Protein AF-A0A9X2EWH7-F1 (afdb_monomer_lite)

Foldseek 3Di:
DDDDDDPPPPDDPVNVVVVCPVVVVLCVCLPPVNVVVVLVVVVVVPDDDWPVNQDNVNCVVVCVVCVVVQSVCVVVVNDDDDDGD

Organism: NCBI:txid2926617

Radius of gyration: 20.8 Å; chains: 1; bounding box: 48×47×51 Å

Structure (mmCIF, N/CA/C/O backbone):
data_AF-A0A9X2EWH7-F1
#
_entry.id   AF-A0A9X2EWH7-F1
#
loop_
_atom_site.group_PDB
_atom_site.id
_atom_site.type_symbol
_atom_site.label_atom_id
_atom_site.label_alt_id
_atom_site.label_comp_id
_atom_site.label_asym_id
_atom_site.label_entity_id
_atom_site.label_seq_id
_atom_site.pdbx_PDB_ins_code
_atom_site.Cartn_x
_atom_site.Cartn_y
_atom_site.Cartn_z
_atom_site.occupancy
_atom_site.B_iso_or_equiv
_atom_site.auth_seq_id
_atom_site.auth_comp_id
_atom_site.auth_asym_id
_atom_site.auth_atom_id
_atom_site.pdbx_PDB_model_num
ATOM 1 N N . SER A 1 1 ? 26.708 -32.685 -40.250 1.00 45.12 1 SER A N 1
ATOM 2 C CA . SER A 1 1 ? 26.700 -32.707 -38.775 1.00 45.12 1 SER A CA 1
ATOM 3 C C . SER A 1 1 ? 27.174 -31.351 -38.284 1.00 45.12 1 SER A C 1
ATOM 5 O O . SER A 1 1 ? 28.230 -30.930 -38.729 1.00 45.12 1 SER A O 1
ATOM 7 N N . GLY A 1 2 ? 26.388 -30.653 -37.461 1.00 44.12 2 GLY A N 1
ATOM 8 C CA . GLY A 1 2 ? 26.733 -29.336 -36.900 1.00 44.12 2 GLY A CA 1
ATOM 9 C C . GLY A 1 2 ? 25.576 -28.347 -37.031 1.00 44.12 2 GLY A C 1
ATOM 10 O O . GLY A 1 2 ? 25.277 -27.893 -38.125 1.00 44.12 2 GLY A O 1
ATOM 11 N N . ARG A 1 3 ? 24.871 -28.124 -35.922 1.00 48.69 3 ARG A N 1
ATOM 12 C CA . ARG A 1 3 ? 23.539 -27.513 -35.813 1.00 48.6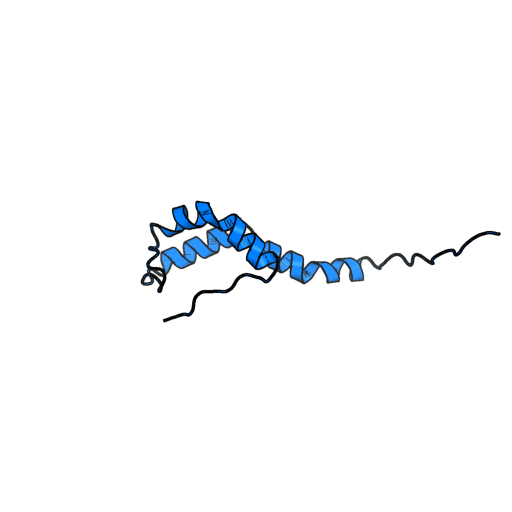9 3 ARG A CA 1
ATOM 13 C C . ARG A 1 3 ? 23.605 -25.981 -35.780 1.00 48.69 3 ARG A C 1
ATOM 15 O O . ARG A 1 3 ? 24.643 -25.414 -35.465 1.00 48.69 3 ARG A O 1
ATOM 22 N N . GLY A 1 4 ? 22.456 -25.372 -36.078 1.00 52.28 4 GLY A N 1
ATOM 23 C CA . GLY A 1 4 ? 22.202 -23.938 -36.203 1.00 52.28 4 GLY A CA 1
ATOM 24 C C . GLY A 1 4 ? 22.896 -23.040 -35.183 1.00 52.28 4 GLY A C 1
ATOM 25 O O . GLY A 1 4 ? 22.729 -23.181 -33.974 1.00 52.28 4 GLY A O 1
ATOM 26 N N . SER A 1 5 ? 23.615 -22.056 -35.705 1.00 49.66 5 SER A N 1
ATOM 27 C CA . SER A 1 5 ? 24.025 -20.866 -34.980 1.00 49.66 5 SER A CA 1
ATOM 28 C C . SER A 1 5 ? 22.860 -19.878 -34.990 1.00 49.66 5 SER A C 1
ATOM 30 O O . SER A 1 5 ? 22.657 -19.125 -35.941 1.00 49.66 5 SER A O 1
ATOM 32 N N . TYR A 1 6 ? 22.059 -19.898 -33.927 1.00 46.66 6 TYR A N 1
ATOM 33 C CA . TYR A 1 6 ? 21.134 -18.808 -33.638 1.00 46.66 6 TYR A CA 1
ATOM 34 C C . TYR A 1 6 ? 21.958 -17.525 -33.488 1.00 46.66 6 TYR A C 1
ATOM 36 O O . TYR A 1 6 ? 22.744 -17.385 -32.553 1.00 46.66 6 TYR A O 1
ATOM 44 N N . LEU A 1 7 ? 21.813 -16.615 -34.450 1.00 45.81 7 LEU A N 1
ATOM 45 C CA . LEU A 1 7 ? 22.326 -15.250 -34.396 1.00 45.81 7 LEU A CA 1
ATOM 46 C C . LEU A 1 7 ? 21.706 -14.556 -33.179 1.00 45.81 7 LEU A C 1
ATOM 48 O O . LEU A 1 7 ? 20.618 -13.988 -33.256 1.00 45.81 7 LEU A O 1
ATOM 52 N N . PHE A 1 8 ? 22.391 -14.619 -32.039 1.00 54.75 8 PHE A N 1
ATOM 53 C CA . PHE A 1 8 ? 22.046 -13.819 -30.875 1.00 54.75 8 PHE A CA 1
ATOM 54 C C . PHE A 1 8 ? 22.443 -12.379 -31.203 1.00 54.75 8 PHE A C 1
ATOM 56 O O . PHE A 1 8 ? 23.585 -11.970 -31.003 1.00 54.75 8 PHE A O 1
ATOM 63 N N . ARG A 1 9 ? 21.520 -11.614 -31.795 1.00 62.50 9 ARG A N 1
ATOM 64 C CA . ARG A 1 9 ? 21.647 -10.155 -31.823 1.00 62.50 9 ARG A CA 1
ATOM 65 C C . ARG A 1 9 ? 21.577 -9.698 -30.364 1.00 62.50 9 ARG A C 1
ATOM 67 O O . ARG A 1 9 ? 20.523 -9.885 -29.758 1.00 62.50 9 ARG A O 1
ATOM 74 N N . PRO A 1 10 ? 22.642 -9.121 -29.780 1.00 62.78 10 PRO A N 1
ATOM 75 C CA . PRO A 1 10 ? 22.503 -8.492 -28.478 1.00 62.78 10 PRO A CA 1
ATOM 76 C C . PRO A 1 10 ? 21.503 -7.340 -28.622 1.00 62.78 10 PRO A C 1
ATOM 78 O O . PRO A 1 10 ? 21.651 -6.486 -29.503 1.00 62.78 10 PRO A O 1
ATOM 81 N N . LEU A 1 11 ? 20.452 -7.363 -27.800 1.00 54.84 11 LEU A N 1
ATOM 82 C CA . LEU A 1 11 ? 19.479 -6.275 -27.707 1.00 54.84 11 LEU A CA 1
ATOM 83 C C . LEU A 1 11 ? 20.222 -4.977 -27.383 1.00 54.84 11 LEU A C 1
ATOM 85 O O . LEU A 1 11 ? 21.169 -4.976 -26.588 1.00 54.84 11 LEU A O 1
ATOM 89 N N . LYS A 1 12 ? 19.821 -3.860 -27.998 1.00 74.38 12 LYS A N 1
ATOM 90 C CA . LYS A 1 12 ? 20.432 -2.574 -27.650 1.00 74.38 12 LYS A CA 1
ATOM 91 C C . LYS A 1 12 ? 20.023 -2.188 -26.228 1.00 74.38 12 LYS A C 1
ATOM 93 O O . LYS A 1 12 ? 18.874 -2.363 -25.842 1.00 74.38 12 LYS A O 1
ATOM 98 N N . LEU A 1 13 ? 20.944 -1.587 -25.472 1.00 55.75 13 LEU A N 1
ATOM 99 C CA . LEU A 1 13 ? 20.690 -1.069 -24.118 1.00 55.75 13 LEU A CA 1
ATOM 100 C C . LEU A 1 13 ? 19.463 -0.143 -24.051 1.00 55.75 13 LEU A C 1
ATOM 102 O O . LEU A 1 13 ? 18.760 -0.151 -23.051 1.00 55.75 13 LEU A O 1
ATOM 106 N N . SER A 1 14 ? 19.154 0.589 -25.125 1.00 59.81 14 SER A N 1
ATOM 107 C CA . SER A 1 14 ? 17.934 1.395 -25.249 1.00 59.81 14 SER A CA 1
ATOM 108 C C . SER A 1 14 ? 16.653 0.566 -25.404 1.00 59.81 14 SER A C 1
ATOM 110 O O . SER A 1 14 ? 15.610 0.999 -24.946 1.00 59.81 14 SER A O 1
ATOM 112 N N . GLU A 1 15 ? 16.703 -0.618 -26.019 1.00 57.50 15 GLU A N 1
ATOM 113 C CA . GLU A 1 15 ? 15.555 -1.535 -26.117 1.00 57.50 15 GLU A CA 1
ATOM 114 C C . GLU A 1 15 ? 15.301 -2.256 -24.778 1.00 57.50 15 GLU A C 1
ATOM 116 O O . GLU A 1 15 ? 14.148 -2.462 -24.415 1.00 57.50 15 GLU A O 1
ATOM 121 N N . VAL A 1 16 ? 16.350 -2.549 -23.993 1.00 57.59 16 VAL A N 1
ATOM 122 C CA . VAL A 1 16 ? 16.239 -3.083 -22.614 1.00 57.59 16 VAL A CA 1
ATOM 123 C C . VAL A 1 16 ? 15.748 -2.018 -21.623 1.00 57.59 16 VAL A C 1
ATOM 125 O O . VAL A 1 16 ? 14.938 -2.319 -20.752 1.00 57.59 16 VAL A O 1
ATOM 128 N N . LEU A 1 17 ? 16.180 -0.760 -21.772 1.00 58.12 17 LEU A N 1
ATOM 129 C CA . LEU A 1 17 ? 15.726 0.349 -20.921 1.00 58.12 17 LEU A CA 1
ATOM 130 C C . LEU A 1 17 ? 14.224 0.641 -21.074 1.00 58.12 17 LEU A C 1
ATOM 132 O O . LEU A 1 17 ? 13.573 1.044 -20.115 1.00 58.12 17 LEU A O 1
ATOM 136 N N . ILE A 1 18 ? 13.687 0.468 -22.286 1.00 55.66 18 ILE A N 1
ATOM 137 C CA . ILE A 1 18 ? 12.295 0.799 -22.623 1.00 55.66 18 ILE A CA 1
ATOM 138 C C . ILE A 1 18 ? 11.325 -0.273 -22.095 1.00 55.66 18 ILE A C 1
ATOM 140 O O . ILE A 1 18 ? 10.235 0.078 -21.644 1.00 55.66 18 ILE A O 1
ATOM 144 N N . LEU A 1 19 ? 11.720 -1.552 -22.065 1.00 53.19 19 LEU A N 1
ATOM 145 C CA . LEU A 1 19 ? 10.858 -2.662 -21.625 1.00 53.19 19 LEU A CA 1
ATOM 146 C C . LEU A 1 19 ? 10.481 -2.604 -20.134 1.00 53.19 19 LEU A C 1
ATOM 148 O O . LEU A 1 19 ? 9.370 -2.979 -19.775 1.00 53.19 19 LEU A O 1
ATOM 152 N N . ASN A 1 20 ? 11.339 -2.047 -19.280 1.00 56.16 20 ASN A N 1
ATOM 153 C CA . ASN A 1 20 ? 11.098 -1.989 -17.836 1.00 56.16 20 ASN A CA 1
ATOM 154 C C . ASN A 1 20 ? 10.292 -0.762 -17.373 1.00 56.16 20 ASN A C 1
ATOM 156 O O . ASN A 1 20 ? 10.115 -0.577 -16.180 1.00 56.16 20 ASN A O 1
ATOM 160 N N . SER A 1 21 ? 9.796 0.103 -18.262 1.00 61.25 21 SER A N 1
ATOM 161 C CA . SER A 1 21 ? 9.189 1.387 -17.853 1.00 61.25 21 SER A CA 1
ATOM 162 C C . SER A 1 21 ? 7.852 1.238 -17.107 1.00 61.25 21 SER A C 1
ATOM 164 O O . SER A 1 21 ? 7.586 2.006 -16.188 1.00 61.25 21 SER A O 1
ATOM 166 N N . ASN A 1 22 ? 7.029 0.244 -17.463 1.00 57.91 22 ASN A N 1
ATOM 167 C CA . ASN A 1 22 ? 5.747 -0.023 -16.793 1.00 57.91 22 ASN A CA 1
ATOM 168 C C . ASN A 1 22 ? 5.895 -0.911 -15.555 1.00 57.91 22 ASN A C 1
ATOM 170 O O . ASN A 1 22 ? 5.210 -0.656 -14.572 1.00 57.91 22 ASN A O 1
ATOM 174 N N . GLU A 1 23 ? 6.796 -1.902 -15.571 1.00 60.78 23 GLU A N 1
ATOM 175 C CA . GLU A 1 23 ? 7.142 -2.656 -14.357 1.00 60.78 23 GLU A CA 1
ATOM 176 C C . GLU A 1 23 ? 7.791 -1.728 -13.330 1.00 60.78 23 GLU A C 1
ATOM 178 O O . GLU A 1 23 ? 7.314 -1.664 -12.208 1.00 60.78 23 GLU A O 1
ATOM 183 N N . ASN A 1 24 ? 8.739 -0.874 -13.738 1.00 73.19 24 ASN A N 1
ATOM 184 C CA . ASN A 1 24 ? 9.317 0.145 -12.857 1.00 73.19 24 ASN A CA 1
ATOM 185 C C . ASN A 1 24 ? 8.269 1.146 -12.352 1.00 73.19 24 ASN A C 1
ATOM 187 O O . ASN A 1 24 ? 8.359 1.591 -11.211 1.00 73.19 24 ASN A O 1
ATOM 191 N N . LEU A 1 25 ? 7.291 1.539 -13.179 1.00 85.31 25 LEU A N 1
ATOM 192 C CA . LEU A 1 25 ? 6.223 2.437 -12.738 1.00 85.31 25 LEU A CA 1
ATOM 193 C C . LEU A 1 25 ? 5.283 1.738 -11.752 1.00 85.31 25 LEU A C 1
ATOM 195 O O . LEU A 1 25 ? 4.940 2.325 -10.730 1.00 85.31 25 LEU A O 1
ATOM 199 N N . LEU A 1 26 ? 4.879 0.498 -12.029 1.00 86.44 26 LEU A N 1
ATOM 200 C CA . LEU A 1 26 ? 4.020 -0.285 -11.145 1.00 86.44 26 LEU A CA 1
ATOM 201 C C . LEU A 1 26 ? 4.737 -0.606 -9.830 1.00 86.44 26 LEU A C 1
ATOM 203 O O . LEU A 1 26 ? 4.147 -0.459 -8.766 1.00 86.44 26 LEU A O 1
ATOM 207 N N . ASP A 1 27 ? 6.024 -0.935 -9.889 1.00 86.38 27 ASP A N 1
ATOM 208 C CA . ASP A 1 27 ? 6.903 -1.084 -8.731 1.00 86.38 27 ASP A CA 1
ATOM 209 C C . ASP A 1 27 ? 7.012 0.209 -7.931 1.00 86.38 27 ASP A C 1
ATOM 211 O O . ASP A 1 27 ? 6.923 0.183 -6.705 1.00 86.38 27 ASP A O 1
ATOM 215 N N . ALA A 1 28 ? 7.153 1.353 -8.601 1.00 89.31 28 ALA A N 1
ATOM 216 C CA . ALA A 1 28 ? 7.174 2.649 -7.936 1.00 89.31 28 ALA A CA 1
ATOM 217 C C . ALA A 1 28 ? 5.827 2.959 -7.262 1.00 89.31 28 ALA A C 1
ATOM 219 O O . ALA A 1 28 ? 5.809 3.418 -6.117 1.00 89.31 28 ALA A O 1
ATOM 220 N N .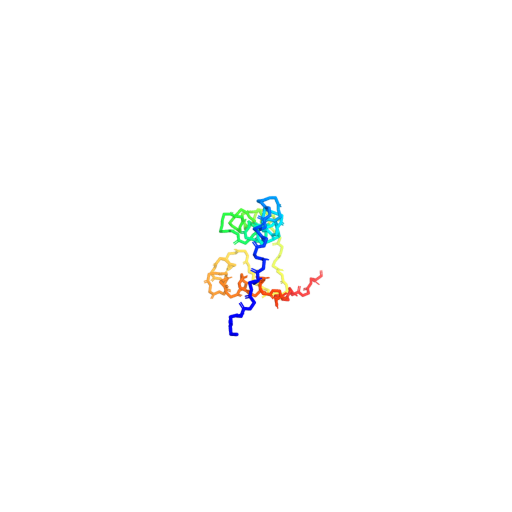 ILE A 1 29 ? 4.705 2.656 -7.923 1.00 90.00 29 ILE A N 1
ATOM 221 C CA . ILE A 1 29 ? 3.350 2.817 -7.375 1.00 90.00 29 ILE A CA 1
ATOM 222 C C . ILE A 1 29 ? 3.139 1.897 -6.164 1.00 90.00 29 ILE A C 1
ATOM 224 O O . ILE A 1 29 ? 2.585 2.332 -5.153 1.00 90.00 29 ILE A O 1
ATOM 228 N N . LEU A 1 30 ? 3.601 0.650 -6.238 1.00 90.44 30 LEU A N 1
ATOM 229 C CA . LEU A 1 30 ? 3.459 -0.358 -5.183 1.00 90.44 30 LEU A CA 1
ATOM 230 C C . LEU A 1 30 ? 4.580 -0.308 -4.137 1.00 90.44 30 LEU A C 1
ATOM 232 O O . LEU A 1 30 ? 4.582 -1.106 -3.200 1.00 90.44 30 LEU A O 1
ATOM 236 N N . SER A 1 31 ? 5.528 0.622 -4.267 1.00 90.69 31 SER A N 1
ATOM 237 C CA . SER A 1 31 ? 6.610 0.784 -3.301 1.00 90.69 31 SER A CA 1
ATOM 238 C C . SER A 1 31 ? 6.056 1.133 -1.922 1.00 90.69 31 SER A C 1
ATOM 240 O O . SER A 1 31 ? 5.092 1.891 -1.773 1.00 90.69 31 SER A O 1
ATOM 242 N N . LYS A 1 32 ? 6.696 0.603 -0.879 1.00 89.44 32 LYS A N 1
ATOM 243 C CA . LYS A 1 32 ? 6.301 0.845 0.512 1.00 89.44 32 LYS A CA 1
ATOM 244 C C . LYS A 1 32 ? 6.287 2.340 0.836 1.00 89.44 32 LYS A C 1
ATOM 246 O O . LYS A 1 32 ? 5.430 2.811 1.583 1.00 89.44 32 LYS A O 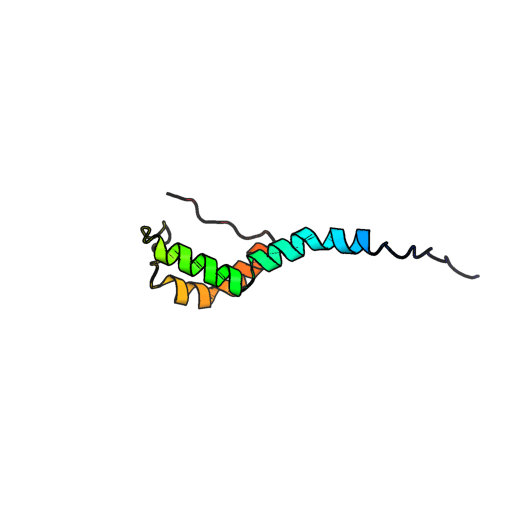1
ATOM 251 N N . GLU A 1 33 ? 7.228 3.092 0.284 1.00 91.56 33 GLU A N 1
ATOM 252 C CA . GLU A 1 33 ? 7.340 4.538 0.436 1.00 91.56 33 GLU A CA 1
ATOM 253 C C . GLU A 1 33 ? 6.127 5.247 -0.174 1.00 91.56 33 GLU A C 1
ATOM 255 O O . GLU A 1 33 ? 5.498 6.063 0.509 1.00 91.56 33 GLU A O 1
ATOM 260 N N . ASN A 1 34 ? 5.756 4.896 -1.411 1.00 93.06 34 ASN A N 1
ATOM 261 C CA . ASN A 1 34 ? 4.601 5.478 -2.090 1.00 93.06 34 ASN A CA 1
ATOM 262 C C . ASN A 1 34 ? 3.285 5.110 -1.391 1.00 93.06 34 ASN A C 1
ATOM 264 O O . ASN A 1 34 ? 2.467 5.991 -1.129 1.00 93.06 34 ASN A O 1
ATOM 268 N N . LEU A 1 35 ? 3.107 3.845 -0.999 1.00 91.06 35 LEU A N 1
ATOM 269 C CA . LEU A 1 35 ? 1.917 3.389 -0.272 1.00 91.06 35 LEU A CA 1
ATOM 270 C C . LEU A 1 35 ? 1.761 4.103 1.080 1.00 91.06 35 LEU A C 1
ATOM 272 O O . LEU A 1 35 ? 0.666 4.541 1.434 1.00 91.06 35 LEU A O 1
ATOM 276 N N . ASN A 1 36 ? 2.856 4.308 1.818 1.00 90.06 36 ASN A N 1
ATOM 277 C CA . ASN A 1 36 ? 2.829 5.066 3.071 1.00 90.06 36 ASN A CA 1
ATOM 278 C C . ASN A 1 36 ? 2.506 6.552 2.858 1.00 90.06 36 ASN A C 1
ATOM 280 O O . ASN A 1 36 ? 1.824 7.158 3.689 1.00 90.06 36 ASN A O 1
ATOM 284 N N . ALA A 1 37 ? 3.009 7.159 1.781 1.00 91.25 37 ALA A N 1
ATOM 285 C CA . ALA A 1 37 ? 2.680 8.536 1.428 1.00 91.25 37 ALA A CA 1
ATOM 286 C C . ALA A 1 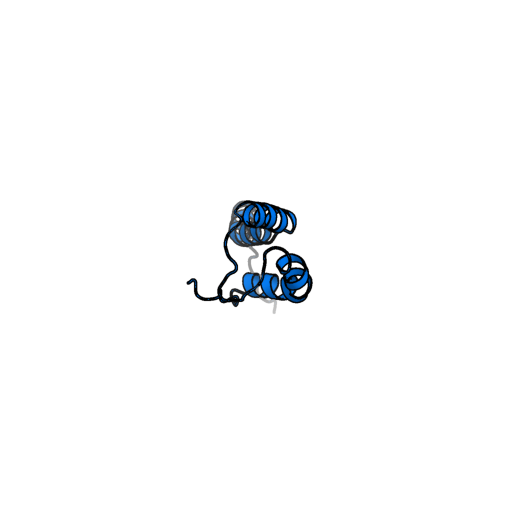37 ? 1.196 8.663 1.054 1.00 91.25 37 ALA A C 1
ATOM 288 O O . ALA A 1 37 ? 0.492 9.498 1.626 1.00 91.25 37 ALA A O 1
ATOM 289 N N . ALA A 1 38 ? 0.700 7.780 0.184 1.00 87.69 38 ALA A N 1
ATOM 290 C CA . ALA A 1 38 ? -0.706 7.706 -0.201 1.00 87.69 38 ALA A CA 1
ATOM 291 C C . ALA A 1 38 ? -1.614 7.541 1.026 1.00 87.69 38 ALA A C 1
ATOM 293 O O . ALA A 1 38 ? -2.579 8.288 1.186 1.00 87.69 38 ALA A O 1
ATOM 294 N N . TRP A 1 39 ? -1.250 6.652 1.955 1.00 87.44 39 TRP A N 1
ATOM 295 C CA . TRP A 1 39 ? -1.981 6.473 3.206 1.00 87.44 39 TRP A CA 1
ATOM 296 C C . TRP A 1 39 ? -2.071 7.759 4.040 1.00 87.44 39 TRP A C 1
ATOM 298 O O . TRP A 1 39 ? -3.147 8.120 4.518 1.00 87.44 39 TRP A O 1
ATOM 308 N N . LYS A 1 40 ? -0.964 8.497 4.197 1.00 88.44 40 LYS A N 1
ATOM 309 C CA . LYS A 1 40 ? -0.968 9.775 4.932 1.00 88.44 40 LYS A CA 1
ATOM 310 C C . LYS A 1 40 ? -1.921 10.791 4.303 1.00 88.44 40 LYS A C 1
ATOM 312 O O . LYS A 1 40 ? -2.618 11.489 5.038 1.00 88.44 40 LYS A O 1
ATOM 317 N N . HIS A 1 41 ? -1.976 10.852 2.973 1.00 86.69 41 HIS A N 1
ATOM 318 C CA . HIS A 1 41 ? -2.918 11.714 2.259 1.00 86.69 41 HIS A CA 1
ATOM 319 C C . HIS A 1 41 ? -4.373 11.281 2.479 1.00 86.69 41 HIS A C 1
ATOM 321 O O . HIS A 1 41 ? -5.205 12.119 2.822 1.00 86.69 41 HIS A O 1
ATOM 327 N N . VAL A 1 42 ? -4.674 9.982 2.377 1.00 83.38 42 VAL A N 1
ATOM 328 C CA . VAL A 1 42 ? -6.019 9.436 2.647 1.00 83.38 42 VAL A CA 1
ATOM 329 C C . VAL A 1 42 ? -6.469 9.765 4.072 1.00 83.38 42 VAL A C 1
ATOM 331 O O . VAL A 1 42 ? -7.567 10.284 4.270 1.00 83.38 42 VAL A O 1
ATOM 334 N N . ARG A 1 43 ? -5.594 9.560 5.063 1.00 83.62 43 ARG A N 1
ATOM 335 C CA . ARG A 1 43 ? -5.866 9.904 6.465 1.00 83.62 43 ARG A CA 1
ATOM 336 C C . ARG A 1 43 ? -6.124 11.402 6.663 1.00 83.62 43 ARG A C 1
ATOM 338 O O . ARG A 1 43 ? -6.994 11.773 7.448 1.00 83.62 43 ARG A O 1
ATOM 345 N N . ALA A 1 44 ? -5.385 12.265 5.966 1.00 83.38 44 ALA A N 1
ATOM 346 C CA . ALA A 1 44 ? -5.549 13.716 6.057 1.00 83.38 44 ALA A CA 1
ATOM 347 C C . ALA A 1 44 ? -6.869 14.213 5.444 1.00 83.38 44 ALA A C 1
ATOM 349 O O . ALA A 1 44 ? -7.411 15.216 5.908 1.00 83.38 44 ALA A O 1
ATOM 350 N N . ASN A 1 45 ? -7.412 13.492 4.459 1.00 78.25 45 ASN A N 1
ATOM 351 C CA . ASN A 1 45 ? -8.653 13.858 3.778 1.00 78.25 45 ASN A CA 1
ATOM 352 C C . ASN A 1 45 ? -9.916 13.655 4.636 1.00 78.25 45 ASN A C 1
ATOM 354 O O . ASN A 1 45 ? -10.977 14.127 4.239 1.00 78.25 45 ASN A O 1
ATOM 358 N N . LYS A 1 46 ? -9.820 12.996 5.806 1.00 66.94 46 LYS A N 1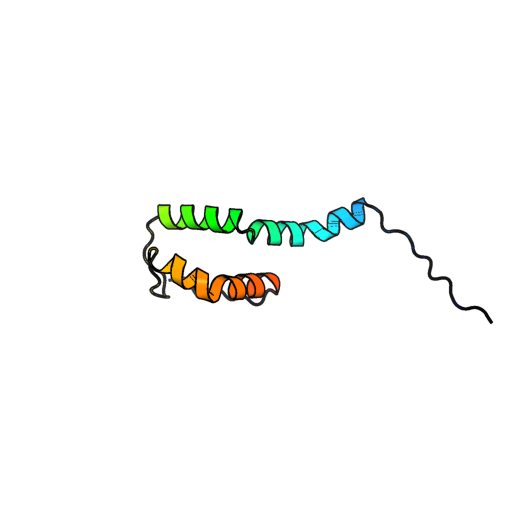
ATOM 359 C CA . LYS A 1 46 ? -10.920 12.810 6.784 1.00 66.94 46 LYS A CA 1
ATOM 360 C C . LYS A 1 46 ? -12.252 12.341 6.163 1.00 66.94 46 LYS A C 1
ATOM 362 O O . LYS A 1 46 ? -13.322 12.702 6.649 1.00 66.94 46 LYS A O 1
ATOM 367 N N . GLY A 1 47 ? -12.190 11.577 5.072 1.00 65.38 47 GLY A N 1
ATOM 368 C CA . GLY A 1 47 ? -13.375 11.079 4.376 1.00 65.38 47 GLY A CA 1
ATOM 369 C C . GLY A 1 47 ? -14.181 10.102 5.236 1.00 65.38 47 GLY A C 1
ATOM 370 O O . GLY A 1 47 ? -13.649 9.490 6.162 1.00 65.38 47 GLY A O 1
ATOM 371 N N . ALA A 1 48 ? -15.470 9.955 4.925 1.00 62.44 48 ALA A N 1
ATOM 372 C CA . ALA A 1 48 ? -16.300 8.909 5.516 1.00 62.44 48 ALA A CA 1
ATOM 373 C C . ALA A 1 48 ? -15.802 7.515 5.093 1.00 62.44 48 ALA A C 1
ATOM 375 O O . ALA A 1 48 ? -15.245 7.360 4.005 1.00 62.44 48 ALA A O 1
ATOM 376 N N . ALA A 1 49 ? -16.021 6.508 5.945 1.00 65.12 49 ALA A N 1
ATOM 377 C CA . ALA A 1 49 ? -15.712 5.116 5.623 1.00 65.12 49 ALA A CA 1
ATOM 378 C C . ALA A 1 49 ? -16.447 4.664 4.347 1.00 65.12 49 ALA A C 1
ATOM 380 O O . ALA A 1 49 ? -17.568 5.108 4.066 1.00 65.12 49 ALA A O 1
ATOM 381 N N . GLY A 1 50 ? -15.805 3.779 3.581 1.00 68.31 50 GLY A N 1
ATOM 382 C CA . GLY A 1 50 ? -16.350 3.222 2.348 1.00 68.31 50 GLY A CA 1
ATOM 383 C C . GLY A 1 50 ? -17.557 2.306 2.579 1.00 68.31 50 GLY A C 1
ATOM 384 O O . GLY A 1 50 ? -18.131 2.220 3.668 1.00 68.31 50 GLY A O 1
ATOM 385 N N . ILE A 1 51 ? -17.975 1.600 1.526 1.00 65.69 51 ILE A N 1
ATOM 386 C CA . ILE A 1 51 ? -19.023 0.567 1.638 1.00 65.69 51 ILE A CA 1
ATOM 387 C C . ILE A 1 51 ? -18.582 -0.642 2.468 1.00 65.69 51 ILE A C 1
ATOM 389 O O . ILE A 1 51 ? -19.429 -1.375 2.969 1.00 65.69 51 ILE A O 1
ATOM 393 N N . ASP A 1 52 ? -17.272 -0.819 2.608 1.00 69.19 52 ASP A N 1
ATOM 394 C CA . ASP A 1 52 ? -16.599 -1.854 3.388 1.00 69.19 52 ASP A CA 1
ATOM 395 C C . ASP A 1 52 ? -16.697 -1.628 4.905 1.00 69.19 52 ASP A C 1
ATOM 397 O O . ASP A 1 52 ? -16.457 -2.551 5.679 1.00 69.19 52 ASP A O 1
ATOM 401 N N . GLY A 1 53 ? -17.061 -0.417 5.340 1.00 73.94 53 GLY A N 1
ATOM 402 C CA . GLY A 1 53 ? -17.141 -0.056 6.754 1.00 73.94 53 GLY A CA 1
ATOM 403 C C . GLY A 1 53 ? -15.780 0.022 7.451 1.00 73.94 53 GLY A C 1
ATOM 404 O O . GLY A 1 53 ? -15.744 0.151 8.674 1.00 73.94 53 GLY A O 1
ATOM 405 N N . ILE A 1 54 ? -14.670 -0.032 6.706 1.00 80.06 54 ILE A N 1
ATOM 406 C CA . ILE A 1 54 ? -13.321 0.048 7.271 1.00 80.06 54 ILE A CA 1
ATOM 407 C C . ILE A 1 54 ? -13.034 1.506 7.618 1.00 80.06 54 ILE A C 1
ATOM 409 O O . ILE A 1 54 ? -13.058 2.396 6.763 1.00 80.06 54 ILE A O 1
ATOM 413 N N . THR A 1 55 ? -12.769 1.765 8.895 1.00 81.25 55 THR A N 1
ATOM 414 C CA . THR A 1 55 ? -12.415 3.107 9.353 1.00 81.25 55 THR A CA 1
ATOM 415 C C . THR A 1 55 ? -10.951 3.421 9.048 1.00 81.25 55 THR A C 1
ATOM 417 O O . THR A 1 55 ? -10.119 2.535 8.846 1.00 81.25 55 THR A O 1
ATOM 420 N N . VAL A 1 56 ? -10.606 4.710 9.059 1.00 76.75 56 VAL A N 1
ATOM 421 C CA . VAL A 1 56 ? -9.213 5.163 8.916 1.00 76.75 56 VAL A CA 1
ATOM 422 C C . VAL A 1 56 ? -8.323 4.608 10.044 1.00 76.75 56 VAL A C 1
ATOM 424 O O . VAL A 1 56 ? -7.136 4.364 9.835 1.00 76.75 56 VAL A O 1
ATOM 427 N N . ASP A 1 57 ? -8.879 4.376 11.232 1.00 80.12 57 ASP A N 1
ATOM 428 C CA . ASP A 1 57 ? -8.130 3.829 12.364 1.00 80.12 57 ASP A CA 1
ATOM 429 C C . ASP A 1 57 ? -7.918 2.307 12.237 1.00 80.12 57 ASP A C 1
ATOM 431 O O . ASP A 1 57 ? -6.846 1.804 12.588 1.00 80.12 57 ASP A O 1
ATOM 435 N N . ASP A 1 58 ? -8.875 1.589 11.640 1.00 84.06 58 ASP A N 1
ATOM 436 C CA . ASP A 1 58 ? -8.806 0.134 11.426 1.00 84.06 58 ASP A CA 1
ATOM 437 C C . ASP A 1 58 ? -8.015 -0.260 10.169 1.00 84.06 58 ASP A C 1
ATOM 439 O O . ASP A 1 58 ? -7.445 -1.356 10.100 1.00 84.06 58 ASP A O 1
ATOM 443 N N . PHE A 1 59 ? -7.923 0.643 9.185 1.00 85.38 59 PHE A N 1
ATOM 444 C CA . PHE A 1 59 ? -7.278 0.390 7.895 1.00 85.38 59 PHE A CA 1
ATOM 445 C C . PHE A 1 59 ? -5.850 -0.138 8.039 1.00 85.38 59 PHE A C 1
ATOM 447 O O . PHE A 1 59 ? -5.465 -1.067 7.338 1.00 85.38 59 PHE A O 1
ATOM 454 N N . VAL A 1 60 ? -5.054 0.406 8.966 1.00 85.44 60 VAL A N 1
ATOM 455 C CA . VAL A 1 60 ? -3.649 -0.008 9.122 1.00 85.44 60 VAL A CA 1
ATOM 456 C C . VAL A 1 60 ? -3.535 -1.468 9.564 1.00 85.44 60 VAL A C 1
ATOM 458 O O . VAL A 1 60 ? -2.633 -2.168 9.109 1.00 85.44 60 VAL A O 1
ATOM 461 N N . GLN A 1 61 ? -4.414 -1.937 10.452 1.00 87.94 61 GLN A N 1
ATOM 462 C CA . GLN A 1 61 ? -4.391 -3.333 10.901 1.00 87.94 61 GLN A CA 1
ATOM 463 C C . GLN A 1 61 ? -4.937 -4.266 9.824 1.00 87.94 61 GLN A C 1
ATOM 465 O O . GLN A 1 61 ? -4.351 -5.317 9.579 1.00 87.94 61 GLN A O 1
ATOM 470 N N . HIS A 1 62 ? -5.997 -3.847 9.133 1.00 87.38 62 HIS A N 1
ATOM 471 C CA . HIS A 1 62 ? -6.549 -4.599 8.014 1.00 87.38 62 HIS A CA 1
ATOM 472 C C . HIS A 1 62 ? -5.527 -4.752 6.878 1.00 87.38 62 HIS A C 1
ATOM 474 O O . HIS A 1 62 ? -5.217 -5.866 6.465 1.00 87.38 62 HIS A O 1
ATOM 480 N N . PHE A 1 63 ? -4.906 -3.651 6.447 1.00 88.44 63 PHE A N 1
ATOM 481 C CA . PHE A 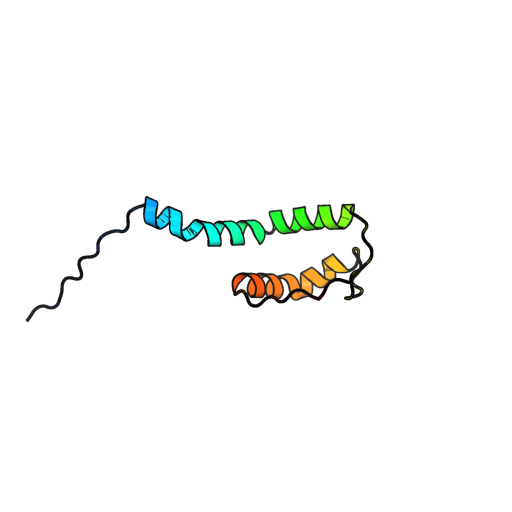1 63 ? -3.892 -3.656 5.395 1.00 88.44 63 PHE A CA 1
ATOM 482 C C . PHE A 1 63 ? -2.645 -4.459 5.784 1.00 88.44 63 PHE A C 1
ATOM 484 O O . PHE A 1 63 ? -2.037 -5.083 4.929 1.00 88.44 63 PHE A O 1
ATOM 491 N N . LYS A 1 64 ? -2.262 -4.526 7.064 1.00 88.50 64 LYS A N 1
ATOM 492 C CA . LYS A 1 64 ? -1.176 -5.427 7.497 1.00 88.50 64 LYS A CA 1
ATOM 493 C C . LYS A 1 64 ? -1.513 -6.908 7.334 1.00 88.50 64 LYS A C 1
ATOM 495 O O . LYS A 1 64 ? -0.599 -7.699 7.150 1.00 88.50 64 LYS A O 1
ATOM 500 N N . ALA A 1 65 ? -2.786 -7.279 7.455 1.00 89.81 65 ALA A N 1
ATOM 501 C CA . ALA A 1 65 ? -3.213 -8.670 7.363 1.00 89.81 65 ALA A CA 1
ATOM 502 C C . ALA A 1 65 ? -3.314 -9.161 5.912 1.00 89.81 65 ALA A C 1
ATOM 504 O O . ALA A 1 65 ? -3.026 -10.326 5.660 1.00 89.81 65 ALA A O 1
ATOM 505 N N . ILE A 1 66 ? -3.713 -8.287 4.978 1.00 89.62 66 ILE A N 1
ATOM 506 C CA . ILE A 1 66 ? -4.016 -8.673 3.584 1.00 89.62 66 ILE A CA 1
ATOM 507 C C . ILE A 1 66 ? -3.237 -7.888 2.517 1.00 89.62 66 ILE A C 1
ATOM 509 O O . ILE A 1 66 ? -3.386 -8.139 1.325 1.00 89.62 66 ILE A O 1
ATOM 513 N N . GLY A 1 67 ? -2.432 -6.901 2.911 1.00 89.00 67 GLY A N 1
ATOM 514 C CA . GLY A 1 67 ? -1.813 -5.945 1.990 1.00 89.00 67 GLY A CA 1
ATOM 515 C C . GLY A 1 67 ? -0.860 -6.592 0.993 1.00 89.00 67 GLY A C 1
ATOM 516 O O . GLY A 1 67 ? -0.876 -6.211 -0.173 1.00 89.00 67 GLY A O 1
ATOM 517 N N . ASP A 1 68 ? -0.098 -7.602 1.416 1.00 91.75 68 ASP A N 1
ATOM 518 C CA . ASP A 1 68 ? 0.801 -8.342 0.524 1.00 91.75 68 ASP A CA 1
ATOM 519 C C . ASP A 1 68 ? 0.011 -9.084 -0.569 1.00 91.75 68 ASP A C 1
ATOM 521 O O . ASP A 1 68 ? 0.378 -9.034 -1.740 1.00 91.75 68 ASP A O 1
ATOM 525 N N . GLU A 1 69 ? -1.129 -9.690 -0.219 1.00 91.81 69 GLU A N 1
ATOM 526 C CA . GLU A 1 69 ? -2.018 -10.357 -1.179 1.00 91.81 69 GLU A CA 1
ATOM 527 C C . GLU A 1 69 ? -2.632 -9.357 -2.170 1.00 91.81 69 GLU A C 1
ATOM 529 O O . GLU A 1 69 ? -2.670 -9.617 -3.372 1.00 91.81 69 GLU A O 1
ATOM 534 N N . ILE A 1 70 ? -3.051 -8.181 -1.691 1.00 90.50 70 ILE A N 1
ATOM 535 C CA . ILE A 1 70 ? -3.557 -7.101 -2.551 1.00 90.50 70 ILE A CA 1
ATOM 536 C C . ILE A 1 70 ? -2.470 -6.618 -3.515 1.00 90.50 70 ILE A C 1
ATOM 538 O O . ILE A 1 70 ? -2.739 -6.454 -4.704 1.00 90.50 70 ILE A O 1
ATOM 542 N N . ILE A 1 71 ? -1.251 -6.381 -3.024 1.00 91.50 71 ILE A N 1
ATOM 543 C CA . ILE A 1 71 ? -0.124 -5.919 -3.844 1.00 91.50 71 ILE A CA 1
ATOM 544 C C . ILE A 1 71 ? 0.173 -6.942 -4.942 1.00 91.50 71 ILE A C 1
ATOM 546 O O . ILE A 1 71 ? 0.276 -6.561 -6.108 1.00 91.50 71 ILE A O 1
ATOM 550 N N . GLU A 1 72 ? 0.235 -8.230 -4.606 1.00 91.69 72 GLU A N 1
ATOM 551 C CA . GLU A 1 72 ? 0.446 -9.296 -5.589 1.00 91.69 72 GLU A CA 1
ATOM 552 C C . GLU A 1 72 ? -0.714 -9.414 -6.585 1.00 91.69 72 GLU A C 1
ATOM 554 O O . GLU A 1 72 ? -0.485 -9.537 -7.789 1.00 91.69 72 GLU A O 1
ATOM 559 N N . ALA A 1 73 ? -1.962 -9.283 -6.133 1.00 89.31 73 ALA A N 1
ATOM 560 C CA . ALA A 1 73 ? -3.118 -9.266 -7.024 1.00 89.31 73 ALA A CA 1
ATOM 561 C C . ALA A 1 73 ? -3.081 -8.074 -7.995 1.00 89.31 73 ALA A C 1
ATOM 563 O O . ALA A 1 73 ? -3.440 -8.228 -9.163 1.00 89.31 73 ALA A O 1
ATOM 564 N N . ILE A 1 74 ? -2.623 -6.895 -7.555 1.00 88.94 74 ILE A N 1
ATOM 565 C CA . ILE A 1 74 ? -2.429 -5.728 -8.431 1.00 88.94 74 ILE A CA 1
ATOM 566 C C . ILE A 1 74 ? -1.297 -5.995 -9.430 1.00 88.94 74 ILE A C 1
ATOM 568 O O . ILE A 1 74 ? -1.473 -5.727 -10.618 1.00 88.94 74 ILE A O 1
ATOM 572 N N . ARG A 1 75 ? -0.170 -6.572 -8.987 1.00 88.31 75 ARG A N 1
ATOM 573 C CA . ARG A 1 75 ? 0.959 -6.949 -9.862 1.00 88.31 75 ARG A CA 1
ATOM 574 C C . ARG A 1 75 ? 0.543 -7.910 -10.965 1.00 88.31 75 ARG A C 1
ATOM 576 O O . ARG A 1 75 ? 0.982 -7.768 -12.101 1.00 88.31 75 ARG A O 1
ATOM 583 N N . GLN A 1 76 ? -0.322 -8.860 -10.633 1.00 88.44 76 GLN A N 1
ATOM 584 C CA . GLN A 1 76 ? -0.842 -9.854 -11.569 1.00 88.44 76 GLN A CA 1
ATOM 585 C C . GLN A 1 76 ? -2.032 -9.343 -12.399 1.00 88.44 76 GLN A C 1
ATOM 587 O O . GLN A 1 76 ? -2.473 -10.031 -13.315 1.00 88.44 76 GLN A O 1
ATOM 592 N N . GLY A 1 77 ? -2.563 -8.150 -12.102 1.00 87.44 77 GLY A N 1
ATOM 593 C CA . GLY A 1 77 ? -3.725 -7.578 -12.790 1.00 87.44 77 GLY A CA 1
ATOM 594 C C . GLY A 1 77 ? -5.072 -8.208 -12.406 1.00 87.44 77 GLY A C 1
ATOM 595 O O . GLY A 1 77 ? -6.052 -8.050 -13.129 1.00 87.44 77 GLY A O 1
ATOM 596 N N . HIS A 1 78 ? -5.138 -8.921 -11.281 1.00 90.19 78 HIS A N 1
ATOM 597 C CA . HIS A 1 78 ? -6.334 -9.611 -10.785 1.00 90.19 78 HIS A CA 1
ATOM 598 C C . HIS A 1 78 ? -7.111 -8.818 -9.725 1.00 90.19 78 HIS A C 1
ATOM 600 O O . HIS A 1 78 ? -8.204 -9.224 -9.331 1.00 90.19 78 HIS A O 1
ATOM 606 N N . TYR A 1 79 ? -6.569 -7.695 -9.252 1.00 87.81 79 TYR A N 1
ATOM 607 C CA . TYR A 1 79 ? -7.241 -6.864 -8.259 1.00 87.81 79 TYR A CA 1
ATOM 608 C C . TYR A 1 79 ? -8.511 -6.213 -8.824 1.00 87.81 79 TYR A C 1
ATOM 610 O O . TYR A 1 79 ? -8.467 -5.491 -9.821 1.00 87.81 79 TYR A O 1
ATOM 618 N N . GLN A 1 80 ? -9.639 -6.435 -8.146 1.00 86.50 80 GLN A N 1
ATOM 619 C CA . GLN A 1 80 ? -10.924 -5.821 -8.468 1.00 86.50 80 GLN A CA 1
ATOM 620 C C . GLN A 1 80 ? -11.322 -4.859 -7.344 1.00 86.50 80 GLN A C 1
ATOM 622 O O . GLN A 1 80 ? -11.583 -5.307 -6.226 1.00 86.50 80 GLN A O 1
ATOM 627 N N . PRO A 1 81 ? -11.358 -3.540 -7.601 1.00 83.94 81 PRO A N 1
ATOM 628 C CA . PRO A 1 81 ? -11.771 -2.582 -6.591 1.00 83.94 81 PRO A CA 1
ATOM 629 C C . PRO A 1 81 ? -13.260 -2.739 -6.273 1.00 83.94 81 PRO A C 1
ATOM 631 O O . PRO A 1 81 ? -14.074 -3.067 -7.139 1.00 83.94 81 PRO A O 1
ATOM 634 N N . LEU A 1 82 ? -13.619 -2.453 -5.024 1.00 78.38 82 LEU A N 1
ATOM 635 C CA . LEU A 1 82 ? -15.015 -2.393 -4.614 1.00 78.38 82 LEU A CA 1
ATOM 636 C C . LEU A 1 82 ? -15.749 -1.249 -5.337 1.00 78.38 82 LEU A C 1
ATOM 638 O O . LEU A 1 82 ? -15.153 -0.196 -5.589 1.00 78.38 82 LEU A O 1
ATOM 642 N N . PRO A 1 83 ? -17.044 -1.426 -5.654 1.00 74.12 83 PRO A N 1
ATOM 643 C CA . PRO A 1 83 ? -17.844 -0.363 -6.240 1.00 74.12 83 PRO A CA 1
ATOM 644 C C . PRO A 1 83 ? -17.915 0.838 -5.291 1.00 74.12 83 PRO A C 1
ATOM 646 O O . PRO A 1 83 ? -18.098 0.694 -4.081 1.00 74.12 83 PRO A O 1
ATOM 649 N N . VAL A 1 84 ? -17.770 2.034 -5.854 1.00 65.88 84 VAL A N 1
ATOM 650 C CA . VAL A 1 84 ? -17.945 3.294 -5.125 1.00 65.88 84 VAL A CA 1
ATOM 651 C C . VAL A 1 84 ? -19.432 3.583 -4.894 1.00 65.88 84 VAL A C 1
ATOM 653 O O . VAL A 1 84 ? -20.277 3.203 -5.704 1.00 65.88 84 VAL A O 1
ATOM 656 N N . ARG A 1 85 ? -19.735 4.219 -3.756 1.00 58.03 85 ARG A N 1
ATOM 657 C CA . ARG A 1 85 ? -21.062 4.754 -3.408 1.00 58.03 85 ARG A CA 1
ATOM 658 C C . ARG A 1 85 ? -21.400 5.994 -4.225 1.00 58.03 85 ARG A C 1
ATOM 660 O O . ARG A 1 85 ? -20.457 6.761 -4.519 1.00 58.03 85 ARG A O 1
#

pLDDT: mean 75.86, std 14.97, range [44.12, 93.06]

Sequence (85 aa):
SGRGSYLFRPLKLSEVLILNSNENLLDAILSKENLNAAWKHVRANKGAAGIDGITVDDFVQHFKAIGDEIIEAIRQGHYQPLPVR

Secondary structure (DSSP, 8-state):
---------PPPHHHHHHHTHHHHHHHHHHSHHHHHHHHHHHHHTTPPP-TT---HHHHHHHHHHHHHHHHHHHHTT---PPPP-